Protein AF-A0A9P5YLT1-F1 (afdb_monomer_lite)

Radius of gyration: 21.95 Å; chains: 1; bounding box: 47×44×56 Å

pLDDT: mean 85.27, std 11.28, range [44.66, 95.5]

Sequence (134 aa):
AHHHALEMHEGHLSAIHVLEKRMDIRVQWEAGSREWKDTAKKVTMRRYQCSIDALEGLIVTRMFKLTKMNMSQTGYSMQKHITNTLKARSQAIHTCLDKFNLATLALNPPRPTLDWDEVMAYTFLSDFNLLCDT

Organism: NCBI:txid109636

Secondary structure (DSSP, 8-state):
-HHHHHHHHHHHHHHHHHHHHHTT--SPPPTTSHHHHHHHHHHHHHHHHHHHHHHHHHHHHHHHHHHHHHSTT--HHHHHHHHHHHHHHHHHHHHHHHHHHHHHHTSSSPPPP--HHHHHHHHHH---GGG---

Structure (mmCIF, N/CA/C/O backbone):
data_AF-A0A9P5YLT1-F1
#
_entry.id   AF-A0A9P5YLT1-F1
#
loop_
_atom_site.group_PDB
_atom_site.id
_atom_site.type_symbol
_atom_site.label_atom_id
_atom_site.label_alt_id
_atom_site.label_comp_id
_atom_site.label_asym_id
_atom_site.label_entity_id
_atom_site.label_seq_id
_atom_site.pdbx_PDB_ins_code
_atom_site.Cartn_x
_atom_site.Cartn_y
_atom_site.Cartn_z
_atom_site.occupancy
_atom_site.B_iso_or_equiv
_atom_site.auth_seq_id
_atom_site.auth_comp_id
_atom_site.auth_asym_id
_atom_site.auth_atom_id
_atom_site.pdbx_PDB_model_num
ATOM 1 N N . ALA A 1 1 ? 7.523 25.415 -14.414 1.00 65.00 1 ALA A N 1
ATOM 2 C CA . ALA A 1 1 ? 7.298 24.033 -13.934 1.00 65.00 1 ALA A CA 1
ATOM 3 C C . ALA A 1 1 ? 7.857 22.986 -14.905 1.00 65.00 1 ALA A C 1
ATOM 5 O O . ALA A 1 1 ? 8.690 22.203 -14.482 1.00 65.00 1 ALA A O 1
ATOM 6 N N . HIS A 1 2 ? 7.482 23.003 -16.193 1.00 72.25 2 HIS A N 1
ATOM 7 C CA . HIS A 1 2 ? 7.944 22.015 -17.187 1.00 72.25 2 HIS A CA 1
ATOM 8 C C . HIS A 1 2 ? 9.473 21.985 -17.397 1.00 72.25 2 HIS A C 1
ATOM 10 O O . HIS A 1 2 ? 10.072 20.921 -17.347 1.00 72.25 2 HIS A O 1
ATOM 16 N N . HIS A 1 3 ? 10.115 23.151 -17.547 1.00 73.31 3 HIS A N 1
ATOM 17 C CA . HIS A 1 3 ? 11.576 23.252 -17.702 1.00 73.31 3 HIS A CA 1
ATOM 18 C C . HIS A 1 3 ? 12.335 22.642 -16.514 1.00 73.31 3 HIS A C 1
ATOM 20 O O . HIS A 1 3 ? 13.238 21.837 -16.686 1.00 73.31 3 HIS A O 1
ATOM 26 N N . HIS A 1 4 ? 11.874 22.941 -15.300 1.00 78.31 4 HIS A N 1
ATOM 27 C CA . HIS A 1 4 ? 12.465 22.419 -14.071 1.00 78.31 4 HIS A CA 1
ATOM 28 C C . HIS A 1 4 ? 12.325 20.892 -13.941 1.00 78.31 4 HIS A C 1
ATOM 30 O O . HIS A 1 4 ? 13.220 20.223 -13.438 1.00 78.31 4 HIS A O 1
ATOM 36 N N . ALA A 1 5 ? 11.219 20.316 -14.423 1.00 80.25 5 ALA A N 1
ATOM 37 C CA . ALA A 1 5 ? 11.042 18.865 -14.443 1.00 80.25 5 ALA A CA 1
ATOM 38 C C . ALA A 1 5 ? 12.009 18.173 -15.423 1.00 80.25 5 ALA A C 1
ATOM 40 O O . ALA A 1 5 ? 12.501 17.088 -15.119 1.00 80.25 5 ALA A O 1
ATOM 41 N N . LEU A 1 6 ? 12.306 18.810 -16.562 1.00 83.44 6 LEU A N 1
ATOM 42 C CA . LEU A 1 6 ? 13.285 18.315 -17.534 1.00 83.44 6 LEU A CA 1
ATOM 43 C C . LEU A 1 6 ? 14.714 18.386 -16.984 1.00 83.44 6 LEU A C 1
ATOM 45 O O . LEU A 1 6 ? 15.424 17.387 -17.036 1.00 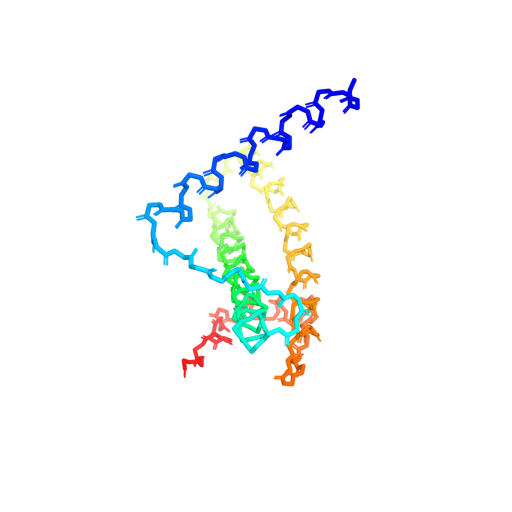83.44 6 LEU A O 1
ATOM 49 N N . GLU A 1 7 ? 15.098 19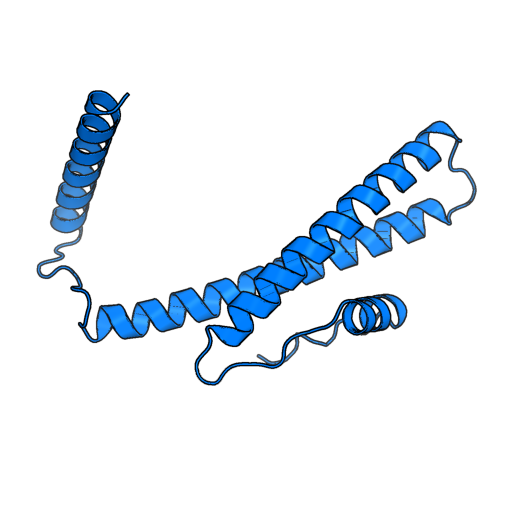.508 -16.371 1.00 84.19 7 GLU A N 1
ATOM 50 C CA . GLU A 1 7 ? 16.413 19.668 -15.727 1.00 84.19 7 GLU A CA 1
ATOM 51 C C . GLU A 1 7 ? 16.648 18.616 -14.630 1.00 84.19 7 GLU A C 1
ATOM 53 O O . GLU A 1 7 ? 17.714 18.006 -14.551 1.00 84.19 7 GLU A O 1
ATOM 58 N N . MET A 1 8 ? 15.635 18.349 -13.796 1.00 86.00 8 MET A N 1
ATOM 59 C CA . MET A 1 8 ? 15.711 17.315 -12.757 1.00 86.00 8 MET A C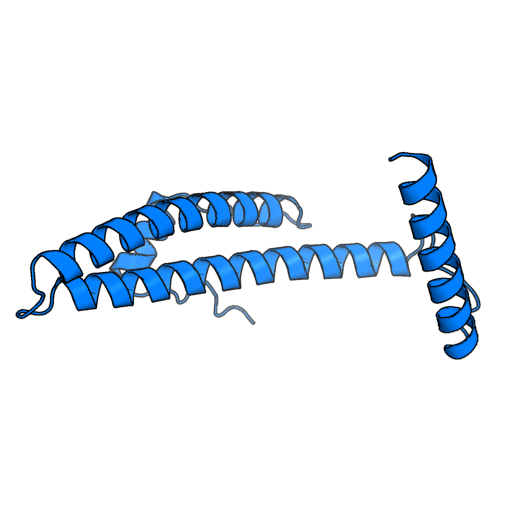A 1
ATOM 60 C C . MET A 1 8 ? 15.821 15.907 -13.355 1.00 86.00 8 MET A C 1
ATOM 62 O O . MET A 1 8 ? 16.564 15.069 -12.845 1.00 86.00 8 MET A O 1
ATOM 66 N N . HIS A 1 9 ? 15.100 15.640 -14.446 1.00 86.38 9 HIS A N 1
ATOM 67 C CA . HIS A 1 9 ? 15.180 14.370 -15.163 1.00 86.38 9 HIS A CA 1
ATOM 68 C C . HIS A 1 9 ? 16.576 14.144 -15.766 1.00 86.38 9 HIS A C 1
ATOM 70 O O . HIS A 1 9 ? 17.149 13.069 -15.587 1.00 86.38 9 HIS A O 1
ATOM 76 N N . GLU A 1 10 ? 17.163 15.158 -16.405 1.00 89.06 10 GLU A N 1
ATOM 77 C CA . GLU A 1 10 ? 18.537 15.110 -16.924 1.00 89.06 10 GLU A CA 1
ATOM 78 C C . GLU A 1 10 ? 19.566 14.895 -15.806 1.00 89.06 10 GLU A C 1
ATOM 80 O O . GLU A 1 10 ? 20.473 14.068 -15.942 1.00 89.06 10 GLU A O 1
ATOM 85 N N . GLY A 1 11 ? 19.382 15.564 -14.662 1.00 92.31 11 GLY A N 1
ATOM 86 C CA . GLY A 1 11 ? 20.203 15.358 -13.470 1.00 92.31 11 GLY A CA 1
ATOM 87 C C . GLY A 1 11 ? 20.164 13.911 -12.965 1.00 92.31 11 GLY A C 1
ATOM 88 O O . GLY A 1 11 ? 21.211 13.317 -12.692 1.00 92.31 11 GLY A O 1
ATOM 89 N N . HIS A 1 12 ? 18.975 13.305 -12.898 1.00 91.44 12 HIS A N 1
ATOM 90 C CA . HIS A 1 12 ? 18.824 11.899 -12.513 1.00 91.44 12 HIS A CA 1
ATOM 91 C C . HIS A 1 12 ? 19.450 10.938 -13.531 1.00 91.44 12 HIS A C 1
ATOM 93 O O . HIS A 1 12 ? 20.116 9.986 -13.128 1.00 91.44 12 HIS A O 1
ATOM 99 N N . LEU A 1 13 ? 19.293 11.192 -14.835 1.00 89.75 13 LEU A N 1
ATOM 100 C CA . LEU A 1 13 ? 19.903 10.367 -15.882 1.00 89.75 13 LEU A CA 1
ATOM 101 C C . LEU A 1 13 ? 21.431 10.376 -15.806 1.00 89.75 13 LEU A C 1
ATOM 103 O O . LEU A 1 13 ? 22.058 9.323 -15.916 1.00 89.75 13 LEU A O 1
ATOM 107 N N . SER A 1 14 ? 22.029 11.545 -15.569 1.00 91.12 14 SER A N 1
ATOM 108 C CA . SER A 1 14 ? 23.477 11.671 -15.385 1.00 91.12 14 SER A CA 1
ATOM 109 C C . SER A 1 14 ? 23.962 10.867 -14.172 1.00 91.12 14 SER A C 1
ATOM 111 O O . SER A 1 14 ? 24.932 10.110 -14.264 1.00 91.12 14 SER A O 1
ATOM 113 N N . ALA A 1 15 ? 23.239 10.944 -13.049 1.00 91.69 15 ALA A N 1
ATOM 114 C CA . ALA A 1 15 ? 23.553 10.170 -11.849 1.00 91.69 15 ALA A CA 1
ATOM 115 C C . ALA A 1 15 ? 23.458 8.650 -12.081 1.00 91.69 15 ALA A C 1
ATOM 117 O O . ALA A 1 15 ? 24.330 7.908 -11.621 1.00 91.69 15 ALA A O 1
ATOM 118 N N . ILE A 1 16 ? 22.444 8.189 -12.823 1.00 89.62 16 ILE A N 1
ATOM 119 C CA . ILE A 1 16 ? 22.289 6.777 -13.206 1.00 89.62 16 ILE A CA 1
ATOM 120 C C . ILE A 1 16 ? 23.482 6.324 -14.054 1.00 89.62 16 ILE A C 1
ATOM 122 O O . ILE A 1 16 ? 24.122 5.336 -13.705 1.00 89.62 16 ILE A O 1
ATOM 126 N N . HIS A 1 17 ? 23.860 7.088 -15.083 1.00 87.94 17 HIS A N 1
ATOM 127 C CA . HIS A 1 17 ? 24.996 6.760 -15.954 1.00 87.94 17 HIS A CA 1
ATOM 128 C C . HIS A 1 17 ? 26.317 6.613 -15.182 1.00 87.94 17 HIS A C 1
ATOM 130 O O . HIS A 1 17 ? 27.113 5.704 -15.436 1.00 87.94 17 HIS A O 1
ATOM 136 N N . VAL A 1 18 ? 26.567 7.503 -14.214 1.00 92.19 18 VAL A N 1
ATOM 137 C CA . VAL A 1 18 ? 27.756 7.426 -13.349 1.00 92.19 18 VAL A CA 1
ATOM 138 C C . VAL A 1 18 ? 27.744 6.146 -12.512 1.00 92.19 18 VAL A C 1
ATOM 140 O O . VAL A 1 18 ? 28.785 5.504 -12.357 1.00 92.19 18 VAL A O 1
ATOM 143 N N . LEU A 1 19 ? 26.587 5.762 -11.969 1.00 90.69 19 LEU A N 1
ATOM 144 C CA . LEU A 1 19 ? 26.443 4.537 -11.184 1.00 90.69 19 LEU A CA 1
ATOM 145 C C . LEU A 1 19 ? 26.615 3.282 -12.042 1.00 90.69 19 LEU A C 1
ATOM 147 O O . LEU A 1 19 ? 27.354 2.387 -11.643 1.00 90.69 19 LEU A O 1
ATOM 151 N N . GLU A 1 20 ? 26.018 3.237 -13.228 1.00 91.06 20 GLU A N 1
ATOM 152 C CA . GLU A 1 20 ? 26.150 2.115 -14.164 1.00 91.06 20 GLU A CA 1
ATOM 153 C C . GLU A 1 20 ? 27.603 1.882 -14.562 1.00 91.06 20 GLU A C 1
ATOM 155 O O . GLU A 1 20 ? 28.095 0.754 -14.490 1.00 91.06 20 GLU A O 1
ATOM 160 N N . LYS A 1 21 ? 28.330 2.965 -14.866 1.00 90.75 21 LYS A N 1
ATOM 161 C CA . LYS A 1 21 ? 29.764 2.898 -15.156 1.00 90.75 21 LYS A CA 1
ATOM 162 C C . LYS A 1 21 ? 30.569 2.383 -13.962 1.00 90.75 21 LYS A C 1
ATOM 164 O O . LYS A 1 21 ? 31.492 1.596 -14.143 1.00 90.75 21 LYS A O 1
ATOM 169 N N . ARG A 1 22 ? 30.233 2.808 -12.737 1.00 92.56 22 ARG A N 1
ATOM 170 C CA . ARG A 1 22 ? 30.893 2.331 -11.505 1.00 92.56 22 ARG A CA 1
ATOM 171 C C . ARG A 1 22 ? 30.614 0.856 -11.213 1.00 92.56 22 ARG A C 1
ATOM 173 O O . ARG A 1 22 ? 31.434 0.225 -10.556 1.00 92.56 22 ARG A O 1
ATOM 180 N N . MET A 1 23 ? 29.477 0.333 -11.665 1.00 90.12 23 MET A N 1
ATOM 181 C CA . MET A 1 23 ? 29.055 -1.056 -11.461 1.00 90.12 23 MET A CA 1
ATOM 182 C C . MET A 1 23 ? 29.388 -1.978 -12.651 1.00 90.12 23 MET A C 1
ATOM 184 O O . MET A 1 23 ? 28.982 -3.135 -12.634 1.00 90.12 23 MET A O 1
ATOM 188 N N . ASP A 1 24 ? 30.112 -1.484 -13.666 1.00 89.56 24 ASP A N 1
ATOM 189 C CA . ASP A 1 24 ? 30.415 -2.180 -14.935 1.00 89.56 24 ASP A CA 1
ATOM 190 C C . ASP A 1 24 ? 29.168 -2.774 -15.625 1.00 89.56 24 ASP A C 1
ATOM 192 O O . ASP A 1 24 ? 29.205 -3.851 -16.223 1.00 89.56 24 ASP A O 1
ATOM 196 N N . ILE A 1 25 ? 28.032 -2.070 -15.549 1.00 85.88 25 ILE A N 1
ATOM 197 C CA . ILE A 1 25 ? 26.796 -2.489 -16.219 1.00 85.88 25 ILE A CA 1
ATOM 198 C C . ILE A 1 25 ? 26.900 -2.102 -17.695 1.00 85.88 25 ILE A C 1
ATOM 200 O O . ILE A 1 25 ? 26.779 -0.936 -18.061 1.00 85.88 25 ILE A O 1
ATOM 204 N N . ARG A 1 26 ? 27.148 -3.098 -18.550 1.00 80.25 26 ARG A N 1
ATOM 205 C CA . ARG A 1 26 ? 27.364 -2.903 -19.997 1.00 80.25 26 ARG A CA 1
ATOM 206 C C . ARG A 1 26 ? 26.081 -2.904 -20.823 1.00 80.25 26 ARG A C 1
ATOM 208 O O . ARG A 1 26 ? 26.072 -2.354 -21.918 1.00 80.25 26 ARG A O 1
ATOM 215 N N . VAL A 1 27 ? 25.027 -3.548 -20.323 1.00 82.00 27 VAL A N 1
ATOM 216 C CA . VAL A 1 27 ? 23.737 -3.692 -21.010 1.00 82.00 27 VAL A CA 1
ATOM 217 C C . VAL A 1 27 ? 22.628 -3.366 -20.017 1.00 82.00 27 VAL A C 1
ATOM 219 O O . VAL A 1 27 ? 22.454 -4.075 -19.024 1.00 82.00 27 VAL A O 1
ATOM 222 N N . GLN A 1 28 ? 21.891 -2.287 -20.278 1.00 83.06 28 GLN A N 1
ATOM 223 C CA . GLN A 1 28 ? 20.672 -1.971 -19.540 1.00 83.06 28 GLN A CA 1
ATOM 224 C C . GLN A 1 28 ? 19.581 -2.993 -19.873 1.00 83.06 28 GLN A C 1
ATOM 226 O O . GLN A 1 28 ? 19.503 -3.510 -20.987 1.00 83.06 28 GLN A O 1
ATOM 231 N N . TRP A 1 29 ? 18.724 -3.301 -18.903 1.00 86.81 29 TRP A N 1
ATOM 232 C CA . TRP A 1 29 ? 17.582 -4.170 -19.161 1.00 86.81 29 TRP A CA 1
ATOM 233 C C . TRP A 1 29 ? 16.518 -3.415 -19.950 1.00 86.81 29 TRP A C 1
ATOM 235 O O . TRP A 1 29 ? 15.938 -2.449 -19.461 1.00 86.81 29 TRP A O 1
ATOM 245 N N . GLU A 1 30 ? 16.239 -3.888 -21.157 1.00 86.94 30 GLU A N 1
ATOM 246 C CA . GLU A 1 30 ? 15.166 -3.356 -21.988 1.00 86.94 30 GLU A CA 1
ATOM 247 C C . GLU A 1 30 ? 13.821 -4.016 -21.672 1.00 86.94 30 GLU A C 1
ATOM 249 O O . GLU A 1 30 ? 13.741 -5.179 -21.256 1.00 86.94 30 GLU A O 1
ATOM 254 N N . ALA A 1 31 ? 12.737 -3.284 -21.935 1.00 81.25 31 ALA A N 1
ATOM 255 C CA . ALA A 1 31 ? 11.384 -3.806 -21.827 1.00 81.25 31 ALA A CA 1
ATOM 256 C C . ALA A 1 31 ? 11.198 -5.000 -22.781 1.00 81.25 31 ALA A C 1
ATOM 258 O O . ALA A 1 31 ? 11.014 -4.841 -23.983 1.00 81.25 31 ALA A O 1
ATOM 259 N N . GLY A 1 32 ? 11.247 -6.215 -22.232 1.00 83.94 32 GLY A N 1
ATOM 260 C CA . GLY A 1 32 ? 11.142 -7.456 -23.003 1.00 83.94 32 GLY A CA 1
ATOM 261 C C . GLY A 1 32 ? 12.276 -8.4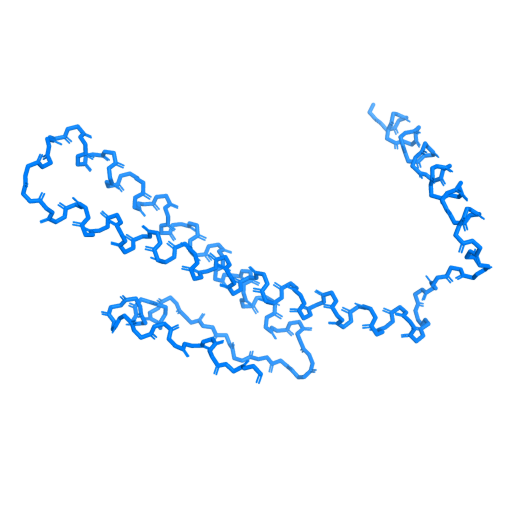45 -22.755 1.00 83.94 32 GLY A C 1
ATOM 262 O O . GLY A 1 32 ? 12.066 -9.643 -22.994 1.00 83.94 32 GLY A O 1
ATOM 263 N N . SER A 1 33 ? 13.411 -7.979 -22.214 1.00 90.69 33 SER A N 1
ATOM 264 C CA . SER A 1 33 ? 14.511 -8.849 -21.801 1.00 90.69 33 SER A CA 1
ATOM 265 C C . SER A 1 33 ? 14.051 -9.834 -20.726 1.00 90.69 33 SER A C 1
ATOM 267 O O . SER A 1 33 ? 13.051 -9.624 -20.021 1.00 90.69 33 SER A O 1
ATOM 269 N N . ARG A 1 34 ? 14.764 -10.955 -20.609 1.00 90.25 34 ARG A N 1
ATOM 270 C CA . ARG A 1 34 ? 14.442 -11.973 -19.607 1.00 90.25 34 ARG A CA 1
ATOM 271 C C . ARG A 1 34 ? 14.570 -11.395 -18.202 1.00 90.25 34 ARG A C 1
ATOM 273 O O . ARG A 1 34 ? 13.681 -11.583 -17.380 1.00 90.25 34 ARG A O 1
ATOM 280 N N . GLU A 1 35 ? 15.634 -10.645 -17.961 1.00 90.50 35 GLU A N 1
ATOM 281 C CA . GLU A 1 35 ? 15.958 -10.024 -16.684 1.00 90.50 35 GLU A CA 1
ATOM 282 C C . GLU A 1 35 ? 14.900 -8.991 -16.287 1.00 90.50 35 GLU A C 1
ATOM 284 O O . GLU A 1 35 ? 14.480 -8.949 -15.127 1.00 90.50 35 GLU A O 1
ATOM 289 N N . TRP A 1 36 ? 14.401 -8.218 -17.260 1.00 90.12 36 TRP A N 1
ATOM 290 C CA . TRP A 1 36 ? 13.295 -7.289 -17.051 1.00 90.12 36 TRP A CA 1
ATOM 291 C C . TRP A 1 36 ? 12.020 -8.029 -16.647 1.00 90.12 36 TRP A C 1
ATOM 293 O O . TRP A 1 36 ? 11.386 -7.678 -15.653 1.00 90.12 36 TRP A O 1
ATOM 303 N N . LYS A 1 37 ? 11.654 -9.090 -17.378 1.00 91.12 37 LYS A N 1
ATOM 304 C CA . LYS A 1 37 ? 10.460 -9.902 -17.086 1.00 91.12 37 LYS A CA 1
ATOM 305 C C . LYS A 1 37 ? 10.554 -10.597 -15.726 1.00 91.12 37 LYS A C 1
ATOM 307 O O . LYS A 1 37 ? 9.582 -10.594 -14.972 1.00 91.12 37 LYS A O 1
ATOM 312 N N . ASP A 1 38 ? 11.706 -11.171 -15.398 1.00 91.56 38 ASP A N 1
ATOM 313 C CA . ASP A 1 38 ? 11.929 -11.863 -14.128 1.00 91.56 38 ASP A CA 1
ATOM 314 C C . ASP A 1 38 ? 11.912 -10.877 -12.952 1.00 91.56 38 ASP A C 1
ATOM 316 O O . ASP A 1 38 ? 11.308 -11.151 -11.912 1.00 91.56 38 ASP A O 1
ATOM 320 N N . THR A 1 39 ? 12.486 -9.687 -13.126 1.00 91.38 39 THR A N 1
ATOM 321 C CA . THR A 1 39 ? 12.422 -8.625 -12.116 1.00 91.38 39 THR A CA 1
ATOM 322 C C . THR A 1 39 ? 11.016 -8.060 -11.976 1.00 91.38 39 THR A C 1
ATOM 324 O O . THR A 1 39 ? 10.563 -7.860 -10.852 1.00 91.38 39 THR A O 1
ATOM 327 N N . ALA A 1 40 ? 10.277 -7.879 -13.073 1.00 91.25 40 ALA A N 1
ATOM 328 C CA . ALA A 1 40 ? 8.883 -7.449 -13.025 1.00 91.25 40 ALA A CA 1
ATOM 329 C C . ALA A 1 40 ? 8.033 -8.416 -12.184 1.00 91.25 40 ALA A C 1
ATOM 331 O O . ALA A 1 40 ? 7.292 -7.972 -11.310 1.00 91.25 40 ALA A O 1
ATOM 332 N N . LYS A 1 41 ? 8.214 -9.736 -12.353 1.00 92.44 41 LYS A N 1
ATOM 333 C CA . LYS A 1 41 ? 7.563 -10.749 -11.501 1.00 92.44 41 LYS A CA 1
ATOM 334 C C . LYS A 1 41 ? 7.937 -10.587 -10.025 1.00 92.44 41 LYS A C 1
ATOM 336 O O . LYS A 1 41 ? 7.052 -10.607 -9.171 1.00 92.44 41 LYS A O 1
ATOM 341 N N . LYS A 1 42 ? 9.226 -10.389 -9.716 1.00 93.88 42 LYS A N 1
ATOM 342 C CA . LYS A 1 42 ? 9.703 -10.162 -8.337 1.00 93.88 42 LYS A CA 1
ATOM 343 C C . LYS A 1 42 ? 9.100 -8.900 -7.721 1.00 93.88 42 LYS A C 1
ATOM 345 O O . LYS A 1 42 ? 8.685 -8.930 -6.567 1.00 93.88 42 LYS A O 1
ATOM 350 N N . VAL A 1 43 ? 9.019 -7.809 -8.480 1.00 93.88 43 VAL A N 1
ATOM 351 C CA . VAL A 1 43 ? 8.410 -6.550 -8.030 1.00 93.88 43 VAL A CA 1
ATOM 352 C C . VAL A 1 43 ? 6.922 -6.743 -7.756 1.00 93.88 43 VAL A C 1
ATOM 354 O O . VAL A 1 43 ? 6.447 -6.309 -6.710 1.00 93.88 43 VAL A O 1
ATOM 357 N N . THR A 1 44 ? 6.188 -7.428 -8.635 1.00 93.75 44 THR A N 1
ATOM 358 C CA . THR A 1 44 ? 4.769 -7.740 -8.405 1.00 93.75 44 THR A CA 1
ATOM 359 C C . THR A 1 44 ? 4.580 -8.581 -7.144 1.00 93.75 44 THR A C 1
ATOM 361 O O . THR A 1 44 ? 3.772 -8.217 -6.291 1.00 93.75 44 THR A O 1
ATOM 364 N N . MET A 1 45 ? 5.378 -9.639 -6.966 1.00 93.44 45 MET A N 1
ATOM 365 C CA . MET A 1 45 ? 5.343 -10.464 -5.754 1.00 93.44 45 MET A CA 1
ATOM 366 C C . MET A 1 45 ? 5.652 -9.641 -4.498 1.00 93.44 45 MET A C 1
ATOM 368 O O . MET A 1 45 ? 4.945 -9.744 -3.497 1.00 93.44 45 MET A O 1
ATOM 372 N N . ARG A 1 46 ? 6.652 -8.754 -4.560 1.00 94.62 46 ARG A N 1
ATOM 373 C CA . ARG A 1 46 ? 6.990 -7.873 -3.439 1.00 94.62 46 ARG A CA 1
ATOM 374 C C . ARG A 1 46 ? 5.861 -6.900 -3.115 1.00 94.62 46 ARG A C 1
ATOM 376 O O . ARG A 1 46 ? 5.601 -6.668 -1.943 1.00 94.62 46 ARG A O 1
ATOM 383 N N . ARG A 1 47 ? 5.177 -6.341 -4.119 1.00 93.88 47 ARG A N 1
ATOM 384 C CA . ARG A 1 47 ? 4.015 -5.457 -3.906 1.00 93.88 47 ARG A CA 1
ATOM 385 C C . ARG A 1 47 ? 2.877 -6.197 -3.213 1.00 93.88 47 ARG A C 1
ATOM 387 O O . ARG A 1 47 ? 2.293 -5.640 -2.289 1.00 93.88 47 ARG A O 1
ATOM 394 N N . TYR A 1 48 ? 2.617 -7.439 -3.615 1.00 93.06 48 TYR A N 1
ATOM 395 C CA . TYR A 1 48 ? 1.666 -8.317 -2.938 1.00 93.06 48 TYR A CA 1
ATOM 396 C C . TYR A 1 48 ? 2.056 -8.547 -1.469 1.00 93.06 48 TYR A C 1
ATOM 398 O O . TYR A 1 48 ? 1.267 -8.240 -0.579 1.00 93.06 48 TYR A O 1
ATOM 406 N N . GLN A 1 49 ? 3.298 -8.945 -1.186 1.00 91.88 49 GLN A N 1
ATOM 407 C CA . GLN A 1 49 ? 3.777 -9.112 0.194 1.00 91.88 49 GLN A CA 1
ATOM 408 C C . GLN A 1 49 ? 3.725 -7.820 1.018 1.00 91.88 49 GLN A C 1
ATOM 410 O O . GLN A 1 49 ? 3.233 -7.826 2.135 1.00 91.88 49 GLN A O 1
ATOM 415 N N . CYS A 1 50 ? 4.124 -6.676 0.464 1.00 93.00 50 CYS A N 1
ATOM 416 C CA . CYS A 1 50 ? 4.010 -5.413 1.191 1.00 93.00 50 CYS A CA 1
ATOM 417 C C . CYS A 1 50 ? 2.553 -5.020 1.472 1.00 93.00 50 CYS A C 1
ATOM 419 O O . CYS A 1 50 ? 2.283 -4.380 2.484 1.00 93.00 50 CYS A O 1
ATOM 421 N N . SER A 1 51 ? 1.615 -5.364 0.581 1.00 92.06 51 SER A N 1
ATOM 422 C CA . SER A 1 51 ? 0.188 -5.119 0.824 1.00 92.06 51 SER A CA 1
ATOM 423 C C . SER A 1 51 ? -0.366 -6.002 1.941 1.00 92.06 51 SER A C 1
ATOM 425 O O . SER A 1 51 ? -1.186 -5.533 2.726 1.00 92.06 51 SER A O 1
ATOM 427 N N . ILE A 1 52 ? 0.150 -7.227 2.055 1.00 90.75 52 ILE A N 1
ATOM 428 C CA . ILE A 1 52 ? -0.108 -8.135 3.170 1.00 90.75 52 ILE A CA 1
ATOM 429 C C . ILE A 1 52 ? 0.413 -7.539 4.480 1.00 90.75 52 ILE A C 1
ATOM 431 O O . ILE A 1 52 ? -0.377 -7.316 5.394 1.00 90.75 52 ILE A O 1
ATOM 435 N N . ASP A 1 53 ? 1.712 -7.223 4.543 1.00 90.56 53 ASP A N 1
ATOM 436 C CA . ASP A 1 53 ? 2.367 -6.730 5.762 1.00 90.56 53 ASP A CA 1
ATOM 437 C C . ASP A 1 53 ? 1.664 -5.464 6.283 1.00 90.56 53 ASP A C 1
ATOM 439 O O . ASP A 1 53 ? 1.459 -5.264 7.484 1.00 90.56 53 ASP A O 1
ATOM 443 N N . ALA A 1 54 ? 1.261 -4.587 5.357 1.00 91.88 54 ALA A N 1
ATOM 444 C CA . ALA A 1 54 ? 0.534 -3.368 5.676 1.00 91.88 54 ALA A CA 1
ATOM 445 C C . ALA A 1 54 ? -0.875 -3.648 6.219 1.00 91.88 54 ALA A C 1
ATOM 447 O O . ALA A 1 54 ? -1.298 -2.989 7.175 1.00 91.88 54 ALA A O 1
ATOM 448 N N . LEU A 1 55 ? -1.598 -4.607 5.631 1.00 91.75 55 LEU A N 1
ATOM 449 C CA . LEU A 1 55 ? -2.937 -4.981 6.076 1.00 91.75 55 LEU A CA 1
ATOM 450 C C . LEU A 1 55 ? -2.887 -5.571 7.492 1.00 91.75 55 LEU A C 1
ATOM 452 O O . LEU A 1 55 ? -3.619 -5.110 8.370 1.00 91.75 55 LEU A O 1
ATOM 456 N N . GLU A 1 56 ? -1.965 -6.502 7.737 1.00 89.19 56 GLU A N 1
ATOM 457 C CA . GLU A 1 56 ? -1.747 -7.114 9.049 1.00 89.19 56 GLU A CA 1
ATOM 458 C C . GLU A 1 56 ? -1.381 -6.061 10.104 1.00 89.19 56 GLU A C 1
ATOM 460 O O . GLU A 1 56 ? -2.041 -5.947 11.142 1.00 89.19 56 GLU A O 1
ATOM 465 N N . GLY A 1 57 ? -0.395 -5.205 9.816 1.00 90.81 57 GLY A N 1
ATOM 466 C CA . GLY A 1 57 ? 0.040 -4.164 10.746 1.00 90.81 57 GLY A CA 1
ATOM 467 C C . GLY A 1 57 ? -1.082 -3.193 11.133 1.00 90.81 57 GLY A C 1
ATOM 468 O O . GLY A 1 57 ? -1.206 -2.805 12.303 1.00 90.81 57 GLY A O 1
ATOM 469 N N . LEU A 1 58 ? -1.941 -2.812 10.180 1.00 91.44 58 LEU A N 1
ATOM 470 C CA . LEU A 1 58 ? -3.098 -1.952 10.447 1.00 91.44 58 LEU A CA 1
ATOM 471 C C . LEU A 1 58 ? -4.128 -2.633 11.352 1.00 91.44 58 LEU A C 1
ATOM 473 O O . LEU A 1 58 ? -4.670 -1.988 12.259 1.00 91.44 58 LEU A O 1
ATOM 477 N N . ILE A 1 59 ? -4.377 -3.918 11.126 1.00 88.94 59 ILE A N 1
ATOM 478 C CA . ILE A 1 59 ? -5.339 -4.716 11.881 1.00 88.94 59 ILE A CA 1
ATOM 479 C C . ILE A 1 59 ? -4.858 -4.950 13.308 1.00 88.94 59 ILE A C 1
ATOM 481 O O . ILE A 1 59 ? -5.579 -4.617 14.250 1.00 88.94 59 ILE A O 1
ATOM 485 N N . VAL A 1 60 ? -3.621 -5.415 13.478 1.00 87.50 60 VAL A N 1
ATOM 486 C CA . VAL A 1 60 ? -2.999 -5.619 14.790 1.00 87.50 60 VAL A CA 1
ATOM 487 C C . VAL A 1 60 ? -3.023 -4.310 15.581 1.00 87.50 60 VAL A C 1
ATOM 489 O O . VAL A 1 60 ? -3.485 -4.259 16.724 1.00 87.50 60 VAL A O 1
ATOM 492 N N . THR A 1 61 ? -2.646 -3.196 14.946 1.00 88.62 61 THR A N 1
ATOM 493 C CA . THR A 1 61 ? -2.711 -1.876 15.588 1.00 88.62 61 THR A CA 1
ATOM 494 C C . THR A 1 61 ? -4.143 -1.501 15.989 1.00 88.62 61 THR A C 1
ATOM 496 O O . THR A 1 61 ? -4.351 -0.929 17.062 1.00 88.62 61 THR A O 1
ATOM 499 N N . ARG A 1 62 ? -5.148 -1.791 15.151 1.00 88.12 62 ARG A N 1
ATOM 500 C CA . ARG A 1 62 ? -6.564 -1.554 15.474 1.00 88.12 62 ARG A CA 1
ATOM 501 C C . ARG A 1 62 ? -7.002 -2.386 16.682 1.00 88.12 62 ARG A C 1
ATOM 503 O O . ARG A 1 62 ? -7.631 -1.814 17.571 1.00 88.12 62 ARG A O 1
ATOM 510 N N . MET A 1 63 ? -6.630 -3.666 16.758 1.00 86.44 63 MET A N 1
ATOM 511 C CA . MET A 1 63 ? -6.938 -4.543 17.896 1.00 86.44 63 MET A CA 1
ATOM 512 C C . MET A 1 63 ? -6.372 -3.983 19.202 1.00 86.44 63 MET A C 1
ATOM 514 O O . MET A 1 63 ? -7.126 -3.768 20.147 1.00 86.44 63 MET A O 1
ATOM 518 N N . PHE A 1 64 ? -5.090 -3.599 19.234 1.00 84.62 64 PHE A N 1
ATOM 519 C CA . PHE A 1 64 ? -4.492 -2.970 20.420 1.00 84.62 64 PHE A CA 1
ATOM 520 C C . PHE A 1 64 ? -5.222 -1.692 20.857 1.00 84.62 64 PHE A C 1
ATOM 522 O O . PHE A 1 64 ? -5.335 -1.401 22.051 1.00 84.62 64 PHE A O 1
ATOM 529 N N . LYS A 1 65 ? -5.734 -0.902 19.904 1.00 86.19 65 LYS A N 1
ATOM 530 C CA . LYS A 1 65 ? -6.510 0.307 20.215 1.00 86.19 65 LYS A CA 1
ATOM 531 C C . LYS A 1 65 ? -7.899 -0.012 20.757 1.00 86.19 65 LYS A C 1
ATOM 533 O O . LYS A 1 65 ? -8.327 0.685 21.673 1.00 86.19 65 LYS A O 1
ATOM 538 N N . LEU A 1 66 ? -8.568 -1.040 20.238 1.00 85.19 66 LEU A N 1
ATOM 539 C CA . LEU A 1 66 ? -9.842 -1.526 20.775 1.00 85.19 66 LEU A CA 1
ATOM 540 C C . LEU A 1 66 ? -9.669 -2.054 22.201 1.00 85.19 66 LEU A C 1
ATOM 542 O O . LEU A 1 66 ? -10.402 -1.635 23.091 1.00 85.19 66 LEU A O 1
ATOM 546 N N . THR A 1 67 ? -8.638 -2.863 22.454 1.00 84.50 67 THR A N 1
ATOM 547 C CA . THR A 1 67 ? -8.308 -3.330 23.808 1.00 84.50 67 THR A CA 1
ATOM 548 C C . THR A 1 67 ? -8.086 -2.155 24.754 1.00 84.50 67 THR A C 1
ATOM 550 O O . THR A 1 67 ? -8.661 -2.121 25.836 1.00 84.50 67 THR A O 1
ATOM 553 N N . LYS A 1 68 ? -7.334 -1.132 24.320 1.00 83.44 68 LYS A N 1
ATOM 554 C CA . LYS A 1 68 ? -7.119 0.087 25.113 1.00 83.44 68 LYS A CA 1
ATOM 555 C C . LYS A 1 68 ? -8.414 0.864 25.390 1.00 83.44 68 LYS A C 1
ATOM 557 O O . LYS A 1 68 ? -8.526 1.463 26.453 1.00 83.44 68 LYS A O 1
ATOM 562 N N . MET A 1 69 ? -9.368 0.879 24.455 1.00 81.50 69 MET A N 1
ATOM 563 C CA . MET A 1 69 ? -10.684 1.507 24.647 1.00 81.50 69 MET A CA 1
ATOM 564 C C . MET A 1 69 ? -11.533 0.770 25.687 1.00 81.50 69 MET A C 1
ATOM 566 O O . MET A 1 69 ? -12.287 1.407 26.414 1.00 81.50 69 MET A O 1
ATOM 570 N N . ASN A 1 70 ? -11.398 -0.556 25.756 1.00 78.06 70 ASN A N 1
ATOM 571 C CA . ASN A 1 70 ? -12.167 -1.415 26.657 1.00 78.06 70 ASN A CA 1
ATOM 572 C C . ASN A 1 70 ? -11.604 -1.462 28.093 1.00 78.06 70 ASN A C 1
ATOM 574 O O . ASN A 1 70 ? -12.231 -2.046 28.974 1.00 78.06 70 ASN A O 1
ATOM 578 N N . MET A 1 71 ? -10.443 -0.853 28.358 1.00 79.81 71 MET A N 1
ATOM 579 C CA . MET A 1 71 ? -9.868 -0.772 29.705 1.00 79.81 71 MET A CA 1
ATOM 580 C C . MET A 1 71 ? -10.559 0.322 30.533 1.00 79.81 71 MET A C 1
ATOM 582 O O . MET A 1 71 ? -10.556 1.497 30.158 1.00 79.81 71 MET A O 1
ATOM 586 N N . SER A 1 72 ? -11.089 -0.038 31.706 1.00 57.09 72 SER A N 1
ATOM 587 C CA . SER A 1 72 ? -11.612 0.925 32.684 1.00 57.09 72 SER A CA 1
ATOM 588 C C . SER A 1 72 ? -10.514 1.916 33.104 1.00 57.09 72 SER A C 1
ATOM 590 O O . SER A 1 72 ? -9.415 1.467 33.413 1.00 57.09 72 SER A O 1
ATOM 592 N N . GLN A 1 73 ? -10.838 3.220 33.163 1.00 65.50 73 GLN A N 1
ATOM 593 C CA . GLN A 1 73 ? -9.971 4.404 33.423 1.00 65.50 73 GLN A CA 1
ATOM 594 C C . GLN A 1 73 ? -9.594 5.273 32.202 1.00 65.50 73 GLN A C 1
ATOM 596 O O . GLN A 1 73 ? -8.761 6.174 32.311 1.00 65.50 73 GLN A O 1
ATOM 601 N N . THR A 1 74 ? -10.230 5.106 31.041 1.00 70.12 74 THR A N 1
ATOM 602 C CA . THR A 1 74 ? -10.053 6.055 29.928 1.00 70.12 74 THR A CA 1
ATOM 603 C C . THR A 1 74 ? -10.907 7.312 30.142 1.00 70.12 74 THR A C 1
ATOM 605 O O . THR A 1 74 ? -12.129 7.269 30.044 1.00 70.12 74 THR A O 1
ATOM 608 N N . GLY A 1 75 ? -10.281 8.459 30.423 1.00 81.88 75 GLY A N 1
ATOM 609 C CA . GLY A 1 75 ? -10.994 9.742 30.479 1.00 81.88 75 GLY A CA 1
ATOM 610 C C . GLY A 1 75 ? -11.632 10.114 29.129 1.00 81.88 75 GLY A C 1
ATOM 611 O O . GLY A 1 75 ? -11.116 9.743 28.072 1.00 81.88 75 GLY A O 1
ATOM 612 N N . TYR A 1 76 ? -12.717 10.898 29.150 1.00 84.88 76 TYR A N 1
ATOM 613 C CA . TYR A 1 76 ? -13.524 11.252 27.966 1.00 84.88 76 TYR A CA 1
ATOM 614 C C . TYR A 1 76 ? -12.702 11.765 26.766 1.00 84.88 76 TYR A C 1
ATOM 616 O O . TYR A 1 76 ? -12.912 11.348 25.626 1.00 84.88 76 TYR A O 1
ATOM 624 N N . SER A 1 77 ? -11.708 12.627 27.015 1.00 84.94 77 SER A N 1
ATOM 625 C CA . SER A 1 77 ? -10.811 13.134 25.965 1.00 84.94 77 SER A CA 1
ATOM 626 C C . SER A 1 77 ? -10.012 12.006 25.294 1.00 84.94 77 SER A C 1
ATOM 628 O O . SER A 1 77 ? -9.964 11.906 24.066 1.00 84.94 77 SER A O 1
ATOM 630 N N . MET A 1 78 ? -9.449 11.088 26.086 1.00 85.50 78 MET A N 1
ATOM 631 C CA . MET A 1 78 ? -8.699 9.944 25.566 1.00 85.50 78 MET A CA 1
ATOM 632 C C . MET A 1 78 ? -9.609 8.994 24.777 1.00 85.50 78 MET A C 1
ATOM 634 O O . MET A 1 78 ? -9.216 8.539 23.704 1.00 85.50 78 MET A O 1
ATOM 638 N N . GLN A 1 79 ? -10.833 8.751 25.252 1.00 85.31 79 GLN A N 1
ATOM 639 C CA . GLN A 1 79 ? -11.821 7.945 24.534 1.00 85.31 79 GLN A CA 1
ATOM 640 C C . GLN A 1 79 ? -12.143 8.549 23.158 1.00 85.31 79 GLN A C 1
ATOM 642 O O . GLN A 1 79 ? -12.088 7.843 22.152 1.00 85.31 79 GLN A O 1
ATOM 647 N N . LYS A 1 80 ? -12.366 9.869 23.079 1.00 89.69 80 LYS A N 1
ATOM 648 C CA . LYS A 1 80 ? -12.587 10.579 21.807 1.00 89.69 80 LYS A CA 1
ATOM 649 C C . LYS A 1 80 ? -11.409 10.414 20.842 1.00 89.69 80 LYS A C 1
ATOM 651 O O . LYS A 1 80 ? -11.616 10.135 19.659 1.00 89.69 80 LYS A O 1
ATOM 656 N N . HIS A 1 81 ? -10.173 10.545 21.330 1.00 88.12 81 HIS A N 1
ATOM 657 C CA . HIS A 1 81 ? -8.983 10.307 20.510 1.00 88.12 81 HIS A CA 1
ATOM 658 C C . HIS A 1 81 ? -8.909 8.862 20.010 1.00 88.12 81 HIS A C 1
ATOM 660 O O . HIS A 1 81 ? -8.620 8.645 18.831 1.00 88.12 81 HIS A O 1
ATOM 666 N N . ILE A 1 82 ? -9.198 7.875 20.861 1.00 85.50 82 ILE A N 1
ATOM 667 C CA . ILE A 1 82 ? -9.200 6.465 20.460 1.00 85.50 82 ILE A CA 1
ATOM 668 C C . ILE A 1 82 ? -10.251 6.224 19.371 1.00 85.50 82 ILE A C 1
ATOM 670 O O . ILE A 1 82 ? -9.888 5.705 18.317 1.00 85.50 82 ILE A O 1
ATOM 674 N N . THR A 1 83 ? -11.488 6.697 19.546 1.00 87.62 83 THR A N 1
ATOM 675 C CA . THR A 1 83 ? -12.560 6.579 18.542 1.00 87.62 83 THR A CA 1
ATOM 676 C C . THR A 1 83 ? -12.172 7.203 17.201 1.00 87.62 83 THR A C 1
ATOM 678 O O . THR A 1 83 ? -12.297 6.561 16.157 1.00 87.62 83 THR A O 1
ATOM 681 N N . ASN A 1 84 ? -11.625 8.422 17.202 1.00 89.88 84 ASN A N 1
ATOM 682 C CA . ASN A 1 84 ? -11.170 9.073 15.969 1.00 89.88 84 ASN A CA 1
ATOM 683 C C . ASN A 1 84 ? -10.058 8.277 15.281 1.00 89.88 84 ASN A C 1
ATOM 685 O O . ASN A 1 84 ? -10.068 8.102 14.062 1.00 89.88 84 ASN A O 1
ATOM 689 N N . THR A 1 85 ? -9.109 7.755 16.062 1.00 88.81 85 THR A N 1
ATOM 690 C CA . THR A 1 85 ? -8.012 6.973 15.493 1.00 88.81 85 THR A CA 1
ATOM 691 C C . THR A 1 85 ? -8.476 5.594 15.010 1.00 88.81 85 THR A C 1
ATOM 693 O O . THR A 1 85 ? -7.879 5.049 14.086 1.00 88.81 85 THR A O 1
ATOM 696 N N . LEU A 1 86 ? -9.526 5.015 15.601 1.00 89.19 86 LEU A N 1
ATOM 697 C CA . LEU A 1 86 ? -10.167 3.793 15.107 1.00 89.19 86 LEU A CA 1
ATOM 698 C C . LEU A 1 86 ? -10.869 4.043 13.768 1.00 89.19 86 LEU A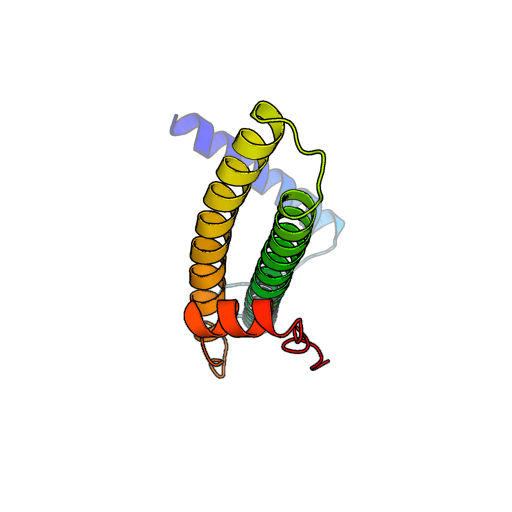 C 1
ATOM 700 O O . LEU A 1 86 ? -10.672 3.262 12.841 1.00 89.19 86 LEU A O 1
ATOM 704 N N . LYS A 1 87 ? -11.599 5.158 13.627 1.00 90.81 87 LYS A N 1
ATOM 705 C CA . LYS A 1 87 ? -12.238 5.550 12.360 1.00 90.81 87 LYS A CA 1
ATOM 706 C C . LYS A 1 87 ? -11.211 5.735 11.241 1.00 90.81 87 LYS A C 1
ATOM 708 O O . LYS A 1 87 ? -11.358 5.154 10.170 1.00 90.81 87 LYS A O 1
ATOM 713 N N . ALA A 1 88 ? -10.145 6.493 11.511 1.00 91.56 88 ALA A N 1
ATOM 714 C CA . ALA A 1 88 ? -9.064 6.706 10.548 1.00 91.56 88 ALA A CA 1
ATOM 715 C C . ALA A 1 88 ? -8.400 5.384 10.124 1.00 91.56 88 ALA A C 1
ATOM 717 O O . ALA A 1 88 ? -8.116 5.180 8.947 1.00 91.56 88 ALA A O 1
ATOM 718 N N . ARG A 1 89 ? -8.199 4.456 11.070 1.00 88.69 89 ARG A N 1
ATOM 719 C CA . ARG A 1 89 ? -7.650 3.130 10.760 1.00 88.69 89 ARG A CA 1
ATOM 720 C C . ARG A 1 89 ? -8.603 2.262 9.958 1.00 88.69 89 ARG A C 1
ATOM 722 O O . ARG A 1 89 ? -8.132 1.590 9.056 1.00 88.69 89 ARG A O 1
ATOM 729 N N . SER A 1 90 ? -9.906 2.294 10.233 1.00 91.38 90 SER A N 1
ATOM 730 C CA . SER A 1 90 ? -10.891 1.562 9.425 1.00 91.38 90 SER A CA 1
ATOM 731 C C . SER A 1 90 ? -10.794 1.970 7.955 1.00 91.38 90 SER A C 1
ATOM 733 O O . SER A 1 90 ? -10.703 1.115 7.083 1.00 91.38 90 SER A O 1
ATOM 735 N N . GLN A 1 91 ? -10.700 3.277 7.689 1.00 93.31 91 GLN A N 1
ATOM 736 C CA . GLN A 1 91 ? -10.509 3.785 6.331 1.00 93.31 91 GLN A CA 1
ATOM 737 C C . GLN A 1 91 ? -9.177 3.329 5.719 1.00 93.31 91 GLN A C 1
ATOM 739 O O . GLN A 1 91 ? -9.134 2.948 4.552 1.00 93.31 91 GLN A O 1
ATOM 744 N N . ALA A 1 92 ? -8.094 3.347 6.502 1.00 93.94 92 ALA A N 1
ATOM 745 C CA . ALA A 1 92 ? -6.791 2.876 6.042 1.00 93.94 92 ALA A CA 1
ATOM 746 C C . ALA A 1 92 ? -6.802 1.378 5.692 1.00 93.94 92 ALA A C 1
ATOM 748 O O . ALA A 1 92 ? -6.183 0.996 4.703 1.00 93.94 92 ALA A O 1
ATOM 749 N N . ILE A 1 93 ? -7.521 0.550 6.462 1.00 92.25 93 ILE A N 1
ATOM 750 C CA . ILE A 1 93 ? -7.685 -0.883 6.180 1.00 92.25 93 ILE A CA 1
ATOM 751 C C . ILE A 1 93 ? -8.447 -1.070 4.866 1.00 92.25 93 ILE A C 1
ATOM 753 O O . ILE A 1 93 ? -7.961 -1.824 4.035 1.00 92.25 93 ILE A O 1
ATOM 757 N N . HIS A 1 94 ? -9.543 -0.340 4.611 1.00 94.38 94 HIS A N 1
ATOM 758 C CA . HIS A 1 94 ? -10.239 -0.402 3.313 1.00 94.38 94 HIS A CA 1
ATOM 759 C C . HIS A 1 94 ? -9.304 -0.085 2.140 1.00 94.38 94 HIS A C 1
ATOM 761 O O . HIS A 1 94 ? -9.168 -0.876 1.216 1.00 94.38 94 HIS A O 1
ATOM 767 N N . THR A 1 95 ? -8.572 1.029 2.208 1.00 95.12 95 THR A N 1
ATOM 768 C CA . THR A 1 95 ? -7.631 1.400 1.139 1.00 95.12 95 THR A CA 1
ATOM 769 C C . THR A 1 95 ? -6.488 0.390 0.985 1.00 95.12 95 THR A C 1
ATOM 771 O O . THR A 1 95 ? -5.972 0.194 -0.116 1.00 95.12 95 THR A O 1
ATOM 774 N N . CYS A 1 96 ? -6.038 -0.232 2.076 1.00 94.56 96 CYS A N 1
ATOM 775 C CA . CYS A 1 96 ? -5.023 -1.279 2.018 1.00 94.56 96 CYS A CA 1
ATOM 776 C C . CYS A 1 96 ? -5.577 -2.574 1.412 1.00 94.56 96 CYS A C 1
ATOM 778 O O . CYS A 1 96 ? -4.883 -3.208 0.622 1.00 94.56 96 CYS A O 1
ATOM 780 N N . LEU A 1 97 ? -6.824 -2.920 1.730 1.00 95.06 97 LEU A N 1
ATOM 781 C CA . LEU A 1 97 ? -7.542 -4.062 1.175 1.00 95.06 97 LEU A CA 1
ATOM 782 C C . LEU A 1 97 ? -7.714 -3.923 -0.341 1.00 95.06 97 LEU A C 1
ATOM 784 O O . LEU A 1 97 ? -7.399 -4.854 -1.075 1.00 95.06 97 LEU A O 1
ATOM 788 N N . ASP A 1 98 ? -8.080 -2.734 -0.826 1.00 95.50 98 ASP A N 1
ATOM 789 C CA . ASP A 1 98 ? -8.150 -2.453 -2.266 1.00 95.50 98 ASP A CA 1
ATOM 790 C C . ASP A 1 98 ? -6.792 -2.683 -2.943 1.00 95.50 98 ASP A C 1
ATOM 792 O O . ASP A 1 98 ? -6.697 -3.314 -3.995 1.00 95.50 98 ASP A O 1
ATOM 796 N N . LYS A 1 99 ? -5.704 -2.208 -2.322 1.00 94.19 99 LYS A N 1
ATOM 797 C CA . LYS A 1 99 ? -4.340 -2.410 -2.838 1.00 94.19 99 LYS A CA 1
ATOM 798 C C . LYS A 1 99 ? -3.929 -3.877 -2.828 1.00 94.19 99 LYS A C 1
ATOM 800 O O . LYS A 1 99 ? -3.265 -4.307 -3.769 1.00 94.19 99 LYS A O 1
ATOM 805 N N . PHE A 1 100 ? -4.300 -4.616 -1.788 1.00 94.69 100 PHE A N 1
ATOM 806 C CA . PHE A 1 100 ? -4.073 -6.052 -1.694 1.00 94.69 100 PHE A CA 1
ATOM 807 C C . PHE A 1 100 ? -4.807 -6.790 -2.816 1.00 94.69 100 PHE A C 1
ATOM 809 O O . PHE A 1 100 ? -4.169 -7.516 -3.572 1.00 94.69 100 PHE A O 1
ATOM 816 N N . ASN A 1 101 ? -6.097 -6.512 -3.011 1.00 95.44 101 ASN A N 1
ATOM 817 C CA . ASN A 1 101 ? -6.911 -7.118 -4.064 1.00 95.44 101 ASN A CA 1
ATOM 818 C C . ASN A 1 101 ? -6.402 -6.767 -5.472 1.00 95.44 101 ASN A C 1
ATOM 820 O O . ASN A 1 101 ? -6.385 -7.603 -6.369 1.00 95.44 101 ASN A O 1
ATOM 824 N N . LEU A 1 102 ? -5.910 -5.547 -5.688 1.00 95.25 102 LEU A N 1
ATOM 825 C CA . LEU A 1 102 ? -5.242 -5.203 -6.947 1.00 95.25 102 LEU A CA 1
ATOM 826 C C . LEU A 1 102 ? -3.921 -5.967 -7.127 1.00 95.25 102 LEU A C 1
ATOM 828 O O . LEU A 1 102 ? -3.591 -6.381 -8.239 1.00 95.25 102 LEU A O 1
ATOM 832 N N . ALA A 1 103 ? -3.153 -6.156 -6.052 1.00 93.62 103 ALA A N 1
ATOM 833 C CA . ALA A 1 103 ? -1.890 -6.880 -6.102 1.00 93.62 103 ALA A CA 1
ATOM 834 C C . ALA A 1 103 ? -2.087 -8.388 -6.323 1.00 93.62 103 ALA A C 1
ATOM 836 O O . ALA A 1 103 ? -1.298 -8.981 -7.055 1.00 93.62 103 ALA A O 1
ATOM 837 N N . THR A 1 104 ? -3.133 -9.001 -5.757 1.00 93.38 104 THR A N 1
ATOM 838 C CA . THR A 1 104 ? -3.460 -10.421 -5.972 1.00 93.38 104 THR A CA 1
ATOM 839 C C . THR A 1 104 ? -3.836 -10.704 -7.420 1.00 93.38 104 THR A C 1
ATOM 841 O O . THR A 1 104 ? -3.374 -11.696 -7.983 1.00 93.38 104 THR A O 1
ATOM 844 N N . LEU A 1 105 ? -4.611 -9.812 -8.043 1.00 94.81 105 LEU A N 1
ATOM 845 C CA . LEU A 1 105 ? -5.005 -9.910 -9.451 1.00 94.81 105 LEU A CA 1
ATOM 846 C C . LEU A 1 105 ? -3.830 -9.700 -10.416 1.00 94.81 105 LEU A C 1
ATOM 848 O O . LEU A 1 105 ? -3.842 -10.227 -11.525 1.00 94.81 105 LEU A O 1
ATOM 852 N N . ALA A 1 106 ? -2.807 -8.946 -10.004 1.00 93.19 106 ALA A N 1
ATOM 853 C CA . ALA A 1 106 ? -1.610 -8.708 -10.809 1.00 93.19 106 ALA A CA 1
ATOM 854 C C . ALA A 1 106 ? -0.631 -9.901 -10.831 1.00 93.19 106 ALA A C 1
ATOM 856 O O . ALA A 1 106 ? 0.304 -9.911 -11.640 1.00 93.19 106 ALA A O 1
ATOM 857 N N . LEU A 1 107 ? -0.800 -10.886 -9.940 1.00 93.12 107 LEU A N 1
ATOM 858 C CA . LEU A 1 107 ? 0.025 -12.095 -9.903 1.00 93.12 107 LEU A CA 1
ATOM 859 C C . LEU A 1 107 ? -0.331 -13.064 -11.036 1.00 93.12 107 LEU A C 1
ATOM 861 O O . LEU A 1 107 ? -1.425 -13.045 -11.589 1.00 93.12 107 LEU A O 1
ATOM 865 N N . ASN A 1 108 ? 0.615 -13.948 -11.359 1.00 89.56 108 ASN A N 1
ATOM 866 C CA . ASN A 1 108 ? 0.423 -15.033 -12.317 1.00 89.56 108 ASN A CA 1
ATOM 867 C C . ASN A 1 108 ? 0.866 -16.365 -11.681 1.00 89.56 108 ASN A C 1
ATOM 869 O O . ASN A 1 108 ? 2.075 -16.571 -11.536 1.00 89.56 108 ASN A O 1
ATOM 873 N N . PRO A 1 109 ? -0.072 -17.261 -11.313 1.00 91.19 109 PRO A N 1
ATOM 874 C CA . PRO A 1 109 ? -1.527 -17.099 -11.420 1.00 91.19 109 PRO A CA 1
ATOM 875 C C . PRO A 1 109 ? -2.089 -16.057 -10.427 1.00 91.19 109 PRO A C 1
ATOM 877 O O . PRO A 1 109 ? -1.463 -15.817 -9.388 1.00 91.19 109 PRO A O 1
ATOM 880 N N . PRO A 1 110 ? -3.258 -15.454 -10.721 1.00 93.81 110 PRO A N 1
ATOM 881 C CA . PRO A 1 110 ? -3.961 -14.592 -9.776 1.00 93.81 110 PRO A CA 1
ATOM 882 C C . PRO A 1 110 ? -4.286 -15.328 -8.474 1.00 93.81 110 PRO A C 1
ATOM 884 O O . PRO A 1 110 ? -4.583 -16.525 -8.484 1.00 93.81 110 PRO A O 1
ATOM 887 N N . ARG A 1 111 ? -4.243 -14.606 -7.352 1.00 91.88 111 ARG A N 1
ATOM 888 C CA . ARG A 1 111 ? -4.606 -15.134 -6.027 1.00 91.88 111 ARG A CA 1
ATOM 889 C C . ARG A 1 111 ? -6.014 -14.688 -5.607 1.00 91.88 111 ARG A C 1
ATOM 891 O O . ARG A 1 111 ? -6.492 -13.679 -6.127 1.00 91.88 111 ARG A O 1
ATOM 898 N N . PRO A 1 112 ? -6.663 -15.396 -4.662 1.00 91.69 112 PRO A N 1
ATOM 899 C CA . PRO A 1 112 ? -7.942 -14.965 -4.107 1.00 91.69 112 PRO A CA 1
ATOM 900 C C . PRO A 1 112 ? -7.860 -13.555 -3.514 1.00 91.69 112 PRO A C 1
ATOM 902 O O . PRO A 1 112 ? -6.868 -13.186 -2.884 1.00 91.69 112 PRO A O 1
ATOM 905 N N . THR A 1 113 ? -8.903 -12.767 -3.745 1.00 93.81 113 THR A N 1
ATOM 906 C CA . THR A 1 113 ? -9.131 -11.480 -3.081 1.00 93.81 113 THR A CA 1
ATOM 907 C C . THR A 1 113 ? -9.794 -11.701 -1.730 1.00 93.81 113 THR A C 1
ATOM 909 O O . THR A 1 113 ? -10.385 -12.753 -1.507 1.00 93.81 113 THR A O 1
ATOM 912 N N . LEU A 1 114 ? -9.735 -10.692 -0.867 1.00 91.25 114 LEU A N 1
ATOM 913 C CA . LEU A 1 114 ? -10.440 -10.686 0.409 1.00 91.25 114 LEU A CA 1
ATOM 914 C C . LEU A 1 114 ? -11.556 -9.645 0.401 1.00 91.25 114 LEU A C 1
ATOM 916 O O . LEU A 1 114 ? -11.381 -8.546 -0.140 1.00 91.25 114 LEU A O 1
ATOM 920 N N . ASP A 1 115 ? -12.667 -9.978 1.044 1.00 92.19 115 ASP A N 1
ATOM 921 C CA . ASP A 1 115 ? -13.718 -9.019 1.375 1.00 92.19 115 ASP A CA 1
ATOM 922 C C . ASP A 1 115 ? -13.525 -8.424 2.780 1.00 92.19 115 ASP A C 1
ATOM 924 O O . ASP A 1 115 ? -12.831 -8.971 3.642 1.00 92.19 115 ASP A O 1
ATOM 928 N N . TRP A 1 116 ? -14.145 -7.272 3.024 1.00 88.81 116 TRP A N 1
ATOM 929 C CA . TRP A 1 116 ? -14.117 -6.602 4.317 1.00 88.81 116 TRP A CA 1
ATOM 930 C C . TRP A 1 116 ? -14.633 -7.497 5.448 1.00 88.81 116 TRP A C 1
ATOM 932 O O . TRP A 1 116 ? -14.034 -7.521 6.526 1.00 88.81 116 TRP A O 1
ATOM 942 N N . ASP A 1 117 ? -15.708 -8.247 5.206 1.00 88.75 117 ASP A N 1
ATOM 943 C CA . ASP A 1 117 ? -16.299 -9.112 6.225 1.00 88.75 117 ASP A CA 1
ATOM 944 C C . ASP A 1 117 ? -15.362 -10.268 6.597 1.00 88.75 117 ASP A C 1
ATOM 946 O O . ASP A 1 117 ? -15.230 -10.598 7.778 1.00 88.75 117 ASP A O 1
ATOM 950 N N . GLU A 1 118 ? -14.620 -10.812 5.628 1.00 87.06 118 GLU A N 1
ATOM 951 C CA . GLU A 1 118 ? -13.585 -11.822 5.873 1.00 87.06 118 GLU A CA 1
ATOM 952 C C . GLU A 1 118 ? -12.449 -11.244 6.719 1.00 87.06 118 GLU A C 1
ATOM 954 O O . GLU A 1 118 ? -12.064 -11.828 7.733 1.00 87.06 118 GLU A O 1
ATOM 959 N N . VAL A 1 119 ? -11.958 -10.050 6.368 1.00 84.94 119 VAL A N 1
ATOM 960 C CA . VAL A 1 119 ? -10.931 -9.344 7.149 1.00 84.94 119 VAL A CA 1
ATOM 961 C C . VAL A 1 119 ? -11.395 -9.138 8.591 1.00 84.94 119 VAL A C 1
ATOM 963 O O . VAL A 1 119 ? -10.642 -9.394 9.532 1.00 84.94 119 VAL A O 1
ATOM 966 N N . MET A 1 120 ? -12.643 -8.708 8.782 1.00 82.06 120 MET A N 1
ATOM 967 C CA . MET A 1 120 ? -13.231 -8.501 10.102 1.00 82.06 120 MET A CA 1
ATOM 968 C C . MET A 1 120 ? -13.389 -9.805 10.887 1.00 82.06 120 MET A C 1
ATOM 970 O O . MET A 1 120 ? -13.082 -9.812 12.084 1.00 82.06 120 MET A O 1
ATOM 974 N N . ALA A 1 121 ? -13.788 -10.898 10.237 1.00 80.94 121 ALA A N 1
ATOM 975 C CA . ALA A 1 121 ? -13.866 -12.221 10.849 1.00 80.94 121 ALA A CA 1
ATOM 976 C C . ALA A 1 121 ? -12.490 -12.692 11.351 1.00 80.94 121 ALA A C 1
ATOM 978 O O . ALA A 1 121 ? -12.369 -13.082 12.515 1.00 80.94 121 ALA A O 1
ATOM 979 N N . TYR A 1 122 ? -11.433 -12.538 10.544 1.00 73.44 122 TYR A N 1
ATOM 980 C CA . TYR A 1 122 ? -10.060 -12.829 10.975 1.00 73.44 122 TYR A CA 1
ATOM 981 C C . TYR A 1 122 ? -9.628 -11.944 12.154 1.00 73.44 122 TYR A C 1
ATOM 983 O O . TYR A 1 122 ? -8.961 -12.419 13.074 1.00 73.44 122 TYR A O 1
ATOM 991 N N . THR A 1 123 ? -10.055 -10.668 12.195 1.00 70.50 123 THR A N 1
ATOM 992 C CA . THR A 1 123 ? -9.710 -9.777 13.326 1.00 70.50 123 THR A CA 1
ATOM 993 C C . THR A 1 123 ? -10.354 -10.228 14.629 1.00 70.50 123 THR A C 1
ATOM 995 O O . THR A 1 123 ? -9.780 -10.039 15.699 1.00 70.50 123 THR A O 1
ATOM 998 N N . PHE A 1 124 ? -11.552 -10.806 14.546 1.00 67.06 124 PHE A N 1
ATOM 999 C CA . PHE A 1 124 ? -12.309 -11.249 15.706 1.00 67.06 124 PHE A CA 1
ATOM 1000 C C . PHE A 1 124 ? -11.748 -12.550 16.281 1.00 67.06 124 PHE A C 1
ATOM 1002 O O . PHE A 1 124 ? -11.595 -12.667 17.495 1.00 67.06 124 PHE A O 1
ATOM 1009 N N . LEU A 1 125 ? -11.390 -13.498 15.414 1.00 63.53 125 LEU A N 1
ATOM 1010 C CA . LEU A 1 125 ? -10.873 -14.802 15.826 1.00 63.53 125 LEU A CA 1
ATOM 1011 C C . LEU A 1 125 ? -9.445 -14.736 16.389 1.00 63.53 125 LEU A C 1
ATOM 1013 O O . LEU A 1 125 ? -8.973 -15.714 16.951 1.00 63.53 125 LEU A O 1
ATOM 1017 N N . SER A 1 126 ? -8.744 -13.601 16.251 1.00 62.62 126 SER A N 1
ATOM 1018 C CA . SER A 1 126 ? -7.286 -13.495 16.469 1.00 62.62 126 SER A CA 1
ATOM 1019 C C . SER A 1 126 ? -6.458 -14.488 15.630 1.00 62.62 126 SER A C 1
ATOM 1021 O O . SER A 1 126 ? -5.238 -14.531 15.764 1.00 62.62 126 SER A O 1
ATOM 1023 N N . ASP A 1 127 ? -7.104 -15.225 14.721 1.00 53.25 127 ASP A N 1
ATOM 1024 C CA . ASP A 1 127 ? -6.527 -16.170 13.766 1.00 53.25 127 ASP A CA 1
ATOM 1025 C C . ASP A 1 127 ? -6.031 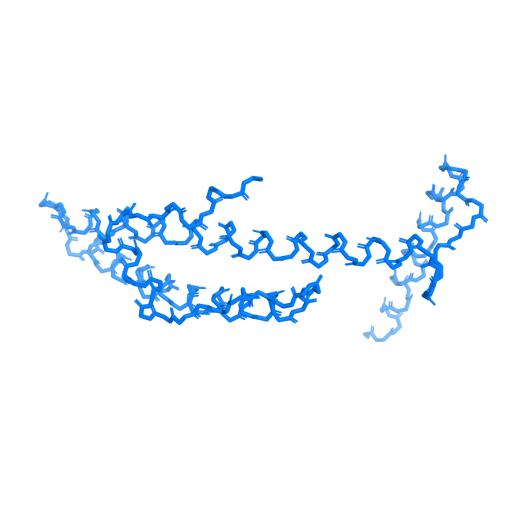-15.424 12.522 1.00 53.25 127 ASP A C 1
ATOM 1027 O O . ASP A 1 127 ? -6.448 -15.675 11.392 1.00 53.25 127 ASP A O 1
ATOM 1031 N N . PHE A 1 128 ? -5.081 -14.508 12.708 1.00 55.81 128 PHE A N 1
ATOM 1032 C CA . PHE A 1 128 ? -4.303 -13.958 11.592 1.00 55.81 128 PHE A CA 1
ATOM 1033 C C . PHE A 1 128 ? -3.165 -14.896 11.162 1.00 55.81 128 PHE A C 1
ATOM 1035 O O . PHE A 1 128 ? -2.106 -14.457 10.736 1.00 55.81 128 PHE A O 1
ATOM 1042 N N . ASN A 1 129 ? -3.402 -16.210 11.195 1.00 54.94 129 ASN A N 1
ATOM 1043 C CA . ASN A 1 129 ? -2.525 -17.203 10.567 1.00 54.94 129 ASN A CA 1
ATOM 1044 C C . ASN A 1 129 ? -2.738 -17.302 9.044 1.00 54.94 129 ASN A C 1
ATOM 1046 O O . ASN A 1 129 ? -2.282 -18.252 8.416 1.00 54.94 129 ASN A O 1
ATOM 1050 N N . LEU A 1 130 ? -3.384 -16.308 8.423 1.00 52.84 130 LEU A N 1
ATOM 1051 C CA . LEU A 1 130 ? -3.578 -16.223 6.970 1.00 52.84 130 LEU A CA 1
ATOM 1052 C C . LEU A 1 130 ? -2.243 -16.190 6.184 1.00 52.84 130 LEU A C 1
ATOM 1054 O O . LEU A 1 130 ? -2.242 -16.340 4.966 1.00 52.84 130 LEU A O 1
ATOM 1058 N N . LEU A 1 131 ? -1.111 -15.960 6.862 1.00 54.41 131 LEU A N 1
ATOM 1059 C CA . LEU A 1 131 ? 0.168 -15.572 6.253 1.00 54.41 131 LEU A CA 1
ATOM 1060 C C . LEU A 1 131 ? 1.334 -16.524 6.546 1.00 54.41 131 LEU A C 1
ATOM 1062 O O . LEU A 1 131 ? 2.453 -16.271 6.100 1.00 54.41 131 LEU A O 1
ATOM 1066 N N . CYS A 1 132 ? 1.089 -17.638 7.234 1.00 49.03 132 CYS A N 1
ATOM 1067 C CA . CYS A 1 132 ? 2.087 -18.690 7.416 1.00 49.03 132 CYS A CA 1
ATOM 1068 C C . CYS A 1 132 ? 2.063 -19.697 6.258 1.00 49.03 132 CYS A C 1
ATOM 1070 O O . CYS A 1 132 ? 1.945 -20.889 6.494 1.00 49.03 132 CYS A O 1
ATOM 1072 N N . ASP A 1 133 ? 2.224 -19.226 5.024 1.00 46.53 133 ASP A N 1
ATOM 1073 C CA . ASP A 1 133 ? 2.715 -20.073 3.934 1.00 46.53 133 ASP A CA 1
ATOM 1074 C C . ASP A 1 133 ? 4.013 -19.446 3.427 1.00 46.53 133 ASP A C 1
ATOM 1076 O O . ASP A 1 133 ? 4.020 -18.489 2.643 1.00 46.53 133 ASP A O 1
ATOM 1080 N N . THR A 1 134 ? 5.113 -19.955 3.989 1.00 44.66 134 THR A N 1
ATOM 1081 C CA . THR A 1 134 ? 6.485 -19.725 3.516 1.00 44.66 134 THR A CA 1
ATOM 1082 C C . THR A 1 134 ? 6.763 -20.627 2.323 1.00 44.66 134 THR A C 1
ATOM 1084 O O . THR A 1 134 ? 6.337 -21.801 2.379 1.00 44.66 134 THR A O 1
#

Foldseek 3Di:
DVVVVVVVVVVVVVVVVVVCVVVVPPDDDDDPDPVNVVVVQVVLVVLLVVLVVQLVVLLVVLLVLVVVLPDPPQDPVNNVVSVVVNVVSVVVNVVSLVSNQVSQVVHVVRDDRDDPVRSVVCSVVVVPVVPPPD